Protein AF-A0A9Y2IKD1-F1 (afdb_monomer_lite)

Sequence (87 aa):
MSYEENSTLENTAWGDTMGDVVHEVAAEDLTQGQWFWHVPVPGLTGWPLQVATAELLDDAVRIITTDEVRELVSYARDRRVRLTAAF

Secondary structure (DSSP, 8-state):
-----------------------EEEGGG--TT-EEEE-SSTTSPPEEEEEEEEEE-SSEEEEEES-SS--EEEEETT-EEEEE---

pLDDT: mean 78.28, std 18.89, range [37.88, 94.31]

Structure (mmCIF, N/CA/C/O backbone):
data_AF-A0A9Y2IKD1-F1
#
_entry.id   AF-A0A9Y2IKD1-F1
#
loop_
_atom_site.group_PDB
_atom_site.id
_atom_site.type_symbol
_atom_site.label_atom_id
_atom_site.label_alt_id
_atom_site.label_comp_id
_atom_site.label_asym_id
_atom_site.label_entity_id
_atom_site.label_seq_id
_atom_site.pdbx_PDB_ins_code
_atom_site.Cartn_x
_atom_site.Cartn_y
_atom_site.Cartn_z
_atom_site.occupancy
_atom_site.B_iso_or_equiv
_atom_site.auth_seq_id
_atom_site.auth_comp_id
_atom_site.auth_asym_id
_atom_site.auth_atom_id
_atom_site.pdbx_PDB_model_num
ATOM 1 N N . MET A 1 1 ? -34.595 -51.467 6.867 1.00 40.16 1 MET A N 1
ATOM 2 C CA . MET A 1 1 ? -33.193 -51.503 7.325 1.00 40.16 1 MET A CA 1
ATOM 3 C C . MET A 1 1 ? -32.491 -50.391 6.583 1.00 40.16 1 MET A C 1
ATOM 5 O O . MET A 1 1 ? -32.319 -50.496 5.377 1.00 40.16 1 MET A O 1
ATOM 9 N N . SER A 1 2 ? -32.279 -49.282 7.280 1.00 37.88 2 SER A N 1
ATOM 10 C CA . SER A 1 2 ? -31.652 -48.069 6.764 1.00 37.88 2 SER A CA 1
ATOM 11 C C . SER A 1 2 ? -30.150 -48.207 6.971 1.00 37.88 2 SER A C 1
ATOM 13 O O . SER A 1 2 ? -29.732 -48.529 8.081 1.00 37.88 2 SER A O 1
ATOM 15 N N . TYR A 1 3 ? -29.359 -48.008 5.923 1.00 47.78 3 TYR A N 1
ATOM 16 C CA . TYR A 1 3 ? -27.910 -47.895 6.049 1.00 47.78 3 TYR A CA 1
ATOM 17 C C . TYR A 1 3 ? -27.574 -46.406 6.023 1.00 47.78 3 TYR A C 1
ATOM 19 O O . TYR A 1 3 ? -27.521 -45.781 4.968 1.00 47.78 3 TYR A O 1
ATOM 27 N N . GLU A 1 4 ? -27.457 -45.835 7.219 1.00 54.06 4 GLU A N 1
ATOM 28 C CA . GLU A 1 4 ? -26.792 -44.558 7.458 1.00 54.06 4 GLU A CA 1
ATOM 29 C C . GLU A 1 4 ? -25.290 -44.797 7.261 1.00 54.06 4 GLU A C 1
ATOM 31 O O . GLU A 1 4 ? -24.636 -45.380 8.127 1.00 54.06 4 GLU A O 1
ATOM 36 N N . GLU A 1 5 ? -24.738 -44.416 6.106 1.00 55.12 5 GLU A N 1
ATOM 37 C CA . GLU A 1 5 ? -23.285 -44.400 5.933 1.00 55.12 5 GLU A CA 1
ATOM 38 C C . GLU A 1 5 ? -22.701 -43.087 6.454 1.00 55.12 5 GLU A C 1
ATOM 40 O O . GLU A 1 5 ? -22.954 -41.994 5.946 1.00 55.12 5 GLU A O 1
ATOM 45 N N . ASN A 1 6 ? -21.939 -43.261 7.532 1.00 46.31 6 ASN A N 1
ATOM 46 C CA . ASN A 1 6 ? -21.148 -42.286 8.256 1.00 46.31 6 ASN A CA 1
ATOM 47 C C . ASN A 1 6 ? -20.235 -41.458 7.347 1.00 46.31 6 ASN A C 1
ATOM 49 O O . ASN A 1 6 ? -19.357 -41.989 6.666 1.00 46.31 6 ASN A O 1
ATOM 53 N N . SER A 1 7 ? -20.350 -40.140 7.500 1.00 47.50 7 SER A N 1
ATOM 54 C CA . SER A 1 7 ? -19.295 -39.163 7.254 1.00 47.50 7 SER A CA 1
ATOM 55 C C . SER A 1 7 ? -17.971 -39.625 7.869 1.00 47.50 7 SER A C 1
ATOM 57 O O . SER A 1 7 ? -17.759 -39.489 9.073 1.00 47.50 7 SER A O 1
ATOM 59 N N . THR A 1 8 ? -17.063 -40.137 7.042 1.00 50.03 8 THR A N 1
ATOM 60 C CA . THR A 1 8 ? -15.662 -40.327 7.425 1.00 50.03 8 THR A CA 1
ATOM 61 C C . THR A 1 8 ? -14.842 -39.247 6.742 1.00 50.03 8 THR A C 1
ATOM 63 O O . THR A 1 8 ? -14.588 -39.268 5.542 1.00 50.03 8 THR A O 1
ATOM 66 N N . LEU A 1 9 ? -14.513 -38.250 7.558 1.00 57.00 9 LEU A N 1
ATOM 67 C CA . LEU A 1 9 ? -13.515 -37.220 7.326 1.00 57.00 9 LEU A CA 1
ATOM 68 C C . LEU A 1 9 ? -12.184 -37.872 6.937 1.00 57.00 9 LEU A C 1
ATOM 70 O O . LEU A 1 9 ? -11.500 -38.428 7.794 1.00 57.00 9 LEU A O 1
ATOM 74 N N . GLU A 1 10 ? -11.791 -37.753 5.672 1.00 44.97 10 GLU A N 1
ATOM 75 C CA . GLU A 1 10 ? -10.435 -38.072 5.235 1.00 44.97 10 GLU A CA 1
ATOM 76 C C . GLU A 1 10 ? -9.757 -36.841 4.631 1.00 44.97 10 GLU A C 1
ATOM 78 O O . GLU A 1 10 ? -10.058 -36.386 3.533 1.00 44.97 10 GLU A O 1
ATOM 83 N N . ASN A 1 11 ? -8.808 -36.329 5.413 1.00 40.62 11 ASN A N 1
ATOM 84 C CA . ASN A 1 11 ? -7.539 -35.772 4.966 1.00 40.62 11 ASN A CA 1
ATOM 85 C C . ASN A 1 11 ? -7.564 -34.707 3.860 1.00 40.62 11 ASN A C 1
ATOM 87 O O . ASN A 1 11 ? -7.320 -34.969 2.685 1.00 40.62 11 ASN A O 1
ATOM 91 N N . THR A 1 12 ? -7.511 -33.449 4.290 1.00 47.69 12 THR A N 1
ATOM 92 C CA . THR A 1 12 ? -6.335 -32.663 3.898 1.00 47.69 12 THR A CA 1
ATOM 93 C C . THR A 1 12 ? -5.795 -31.927 5.112 1.00 47.69 12 THR A C 1
ATOM 95 O O . THR A 1 12 ? -6.204 -30.818 5.448 1.00 47.69 12 THR A O 1
ATOM 98 N N . ALA A 1 13 ? -4.875 -32.609 5.789 1.00 46.81 13 ALA A N 1
ATOM 99 C CA . ALA A 1 13 ? -3.937 -32.013 6.714 1.00 46.81 13 ALA A CA 1
ATOM 100 C C . ALA A 1 13 ? -3.138 -30.918 5.990 1.00 46.81 13 ALA A C 1
ATOM 102 O O . ALA A 1 13 ? -2.138 -31.194 5.336 1.00 46.81 13 ALA A O 1
ATOM 103 N N . TRP A 1 14 ? -3.571 -29.670 6.131 1.00 47.59 14 TRP A N 1
ATOM 104 C CA . TRP A 1 14 ? -2.658 -28.533 6.122 1.00 47.59 14 TRP A CA 1
ATOM 105 C C . TRP A 1 14 ? -2.413 -28.195 7.584 1.00 47.59 14 TRP A C 1
ATOM 107 O O . TRP A 1 14 ? -3.085 -27.356 8.181 1.00 47.59 14 TRP A O 1
ATOM 117 N N . GLY A 1 15 ? -1.512 -28.972 8.184 1.00 43.53 15 GLY A N 1
ATOM 118 C CA . GLY A 1 15 ? -0.924 -28.622 9.460 1.00 43.53 15 GLY A CA 1
ATOM 119 C C . GLY A 1 15 ? -0.240 -27.268 9.330 1.00 43.53 15 GLY A C 1
ATOM 120 O O . GLY A 1 15 ? 0.509 -27.033 8.387 1.00 43.53 15 GLY A O 1
ATOM 121 N N . ASP A 1 16 ? -0.571 -26.388 10.263 1.00 52.22 16 ASP A N 1
ATOM 122 C CA . ASP A 1 16 ? 0.344 -25.474 10.931 1.00 52.22 16 ASP A CA 1
ATOM 123 C C . ASP A 1 16 ? 1.725 -25.332 10.263 1.00 52.22 16 ASP A C 1
ATOM 125 O O . ASP A 1 16 ? 2.688 -26.047 10.535 1.00 52.22 16 ASP A O 1
ATOM 129 N N . THR A 1 17 ? 1.824 -24.373 9.356 1.00 45.72 17 THR A N 1
ATOM 130 C CA . THR A 1 17 ? 3.005 -23.527 9.292 1.00 45.72 17 THR A CA 1
ATOM 131 C C . THR A 1 17 ? 2.471 -22.133 9.042 1.00 45.72 17 THR A C 1
ATOM 133 O O . THR A 1 17 ? 2.072 -21.784 7.932 1.00 45.72 17 THR A O 1
ATOM 136 N N . MET A 1 18 ? 2.453 -21.341 10.112 1.00 43.06 18 MET A N 1
ATOM 137 C CA . MET A 1 18 ? 2.743 -19.911 10.076 1.00 43.06 18 MET A CA 1
ATOM 138 C C . MET A 1 18 ? 4.057 -19.700 9.305 1.00 43.06 18 MET A C 1
ATOM 140 O O . MET A 1 18 ? 5.111 -19.433 9.871 1.00 43.06 18 MET A O 1
ATOM 144 N N . GLY A 1 19 ? 4.021 -19.913 7.996 1.00 42.78 19 GLY A N 1
ATOM 145 C CA . GLY A 1 19 ? 4.995 -19.379 7.077 1.00 42.78 19 GLY A CA 1
ATOM 146 C C . GLY A 1 19 ? 4.523 -17.966 6.855 1.00 42.78 19 GLY A C 1
ATOM 147 O O . GLY A 1 19 ? 3.374 -17.771 6.469 1.00 42.78 19 GLY A O 1
ATOM 148 N N . ASP A 1 20 ? 5.369 -17.003 7.181 1.00 45.12 20 ASP A N 1
ATOM 149 C CA . ASP A 1 20 ? 5.248 -15.616 6.763 1.00 45.12 20 ASP A CA 1
ATOM 150 C C . ASP A 1 20 ? 4.923 -15.583 5.259 1.00 45.12 20 ASP A C 1
ATOM 152 O O . ASP A 1 20 ? 5.800 -15.610 4.397 1.00 45.12 20 ASP A O 1
ATOM 156 N N . VAL A 1 21 ? 3.634 -15.643 4.927 1.00 53.38 21 VAL A N 1
ATOM 157 C CA . VAL A 1 21 ? 3.129 -15.394 3.590 1.00 53.38 21 VAL A CA 1
ATOM 158 C C . VAL A 1 21 ? 3.351 -13.911 3.413 1.00 53.38 21 VAL A C 1
ATOM 160 O O . VAL A 1 21 ? 2.530 -13.087 3.816 1.00 53.38 21 VAL A O 1
ATOM 163 N N . VAL A 1 22 ? 4.524 -13.595 2.869 1.00 58.66 22 VAL A N 1
ATOM 164 C CA . VAL A 1 22 ? 4.799 -12.392 2.096 1.00 58.66 22 VAL A CA 1
ATOM 165 C C . VAL A 1 22 ? 3.638 -12.203 1.127 1.00 58.66 22 VAL A C 1
ATOM 167 O O . VAL A 1 22 ? 3.652 -12.695 0.004 1.00 58.66 22 VAL A O 1
ATOM 170 N N . HIS A 1 23 ? 2.577 -11.552 1.596 1.00 78.56 23 HIS A N 1
ATOM 171 C CA . HIS A 1 23 ? 1.437 -11.202 0.772 1.00 78.56 23 HIS A CA 1
ATOM 172 C C . HIS A 1 23 ? 1.879 -10.018 -0.072 1.00 78.56 23 HIS A C 1
ATOM 174 O O . HIS A 1 23 ? 1.784 -8.866 0.343 1.00 78.56 23 HIS A O 1
ATOM 180 N N . GLU A 1 24 ? 2.457 -10.314 -1.229 1.00 88.62 24 GLU A N 1
ATOM 181 C CA . GLU A 1 24 ? 2.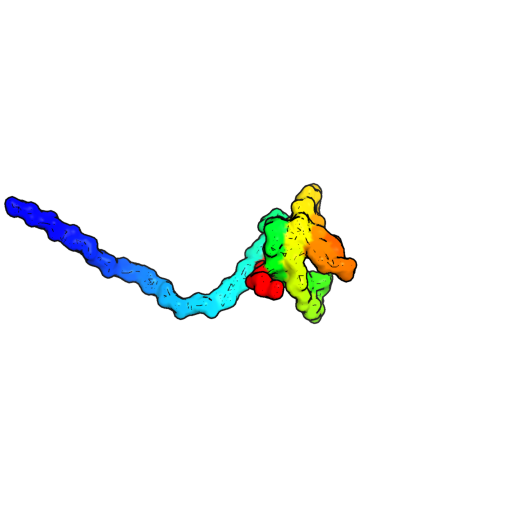774 -9.302 -2.221 1.00 88.62 24 GLU A CA 1
ATOM 182 C C . GLU A 1 24 ? 1.533 -9.017 -3.063 1.00 88.62 24 GLU A C 1
ATOM 184 O O . GLU A 1 24 ? 0.987 -9.903 -3.721 1.00 88.62 24 GLU A O 1
ATOM 189 N N . VAL A 1 25 ? 1.092 -7.765 -3.055 1.00 91.25 25 VAL A N 1
ATOM 190 C CA . VAL A 1 25 ? -0.028 -7.284 -3.873 1.00 91.25 25 VAL A CA 1
ATOM 191 C C . VAL A 1 25 ? 0.489 -6.298 -4.911 1.00 91.25 25 VAL A C 1
ATOM 193 O O . VAL A 1 25 ? 1.613 -5.801 -4.788 1.00 91.25 25 VAL A O 1
ATOM 196 N N . ALA A 1 26 ? -0.275 -6.057 -5.977 1.00 92.50 26 ALA A N 1
ATOM 197 C CA . ALA A 1 26 ? 0.048 -4.937 -6.850 1.00 92.50 26 ALA A CA 1
ATOM 198 C C . ALA A 1 26 ? -0.215 -3.630 -6.089 1.00 92.50 26 ALA A C 1
ATOM 200 O O . ALA A 1 26 ? -1.069 -3.578 -5.203 1.00 92.50 26 ALA A O 1
ATOM 201 N N . ALA A 1 27 ? 0.516 -2.568 -6.415 1.00 92.06 27 ALA A N 1
ATOM 202 C CA . ALA A 1 27 ? 0.325 -1.277 -5.768 1.00 92.06 27 ALA A CA 1
ATOM 203 C C . ALA A 1 27 ? -1.110 -0.755 -5.947 1.00 92.06 27 ALA A C 1
ATOM 205 O O . ALA A 1 27 ? -1.607 -0.057 -5.069 1.00 92.06 27 ALA A O 1
ATOM 206 N N . GLU A 1 28 ? -1.782 -1.112 -7.048 1.00 92.44 28 GLU A N 1
ATOM 207 C CA . GLU A 1 28 ? -3.177 -0.727 -7.309 1.00 92.44 28 GLU A CA 1
ATOM 208 C C . GLU A 1 28 ? -4.201 -1.446 -6.429 1.00 92.44 28 GLU A C 1
ATOM 210 O O . GLU A 1 28 ? -5.295 -0.927 -6.229 1.00 92.44 28 GLU A O 1
ATOM 215 N N . ASP A 1 29 ? -3.832 -2.595 -5.862 1.00 93.12 29 ASP A N 1
ATOM 216 C CA . ASP A 1 29 ? -4.677 -3.373 -4.954 1.00 93.12 29 ASP A CA 1
ATOM 217 C C . ASP A 1 29 ? -4.554 -2.900 -3.494 1.00 93.12 29 ASP A C 1
ATOM 219 O O . ASP A 1 29 ? -5.212 -3.442 -2.603 1.00 93.12 29 ASP A O 1
ATOM 223 N N . LEU A 1 30 ? -3.692 -1.912 -3.217 1.00 91.81 30 LEU A N 1
ATOM 224 C CA . LEU A 1 30 ? -3.558 -1.348 -1.880 1.00 91.81 30 LEU A CA 1
ATOM 225 C C . LEU A 1 30 ? -4.823 -0.593 -1.480 1.00 91.81 30 LEU A C 1
ATOM 227 O O . LEU A 1 30 ? -5.297 0.308 -2.169 1.00 91.81 30 LEU A O 1
ATOM 231 N N . THR A 1 31 ? -5.327 -0.926 -0.299 1.00 91.62 31 THR A N 1
ATOM 232 C CA . THR A 1 31 ? -6.534 -0.333 0.270 1.00 91.62 31 THR A CA 1
ATOM 233 C C . THR A 1 31 ? -6.225 0.456 1.534 1.00 91.62 31 THR A C 1
ATOM 235 O O . THR A 1 31 ? -5.236 0.221 2.233 1.00 91.62 31 THR A O 1
ATOM 238 N N . GLN A 1 32 ? -7.087 1.429 1.827 1.00 93.69 32 GLN A N 1
ATOM 239 C CA . GLN A 1 32 ? -6.983 2.263 3.019 1.00 93.69 32 GLN A CA 1
ATOM 240 C C . GLN A 1 32 ? -6.879 1.421 4.301 1.00 93.69 32 GLN A C 1
ATOM 242 O O . GLN A 1 32 ? -7.636 0.477 4.517 1.00 93.69 32 GLN A O 1
ATOM 247 N N . GLY A 1 33 ? -5.948 1.806 5.174 1.00 91.44 33 GLY A N 1
ATOM 248 C CA . GLY A 1 33 ? -5.678 1.164 6.457 1.00 91.44 33 GLY A CA 1
ATOM 249 C C . GLY A 1 33 ? -4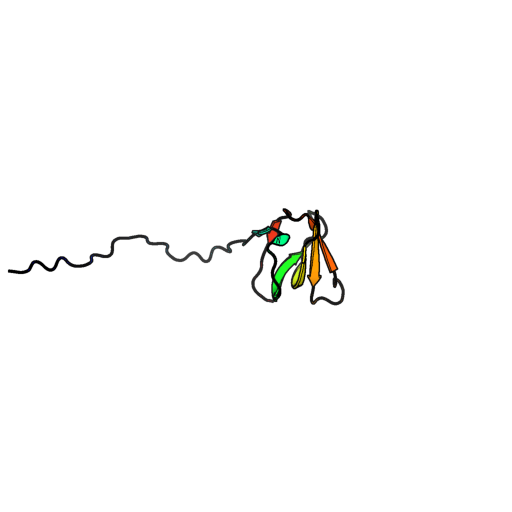.676 0.011 6.393 1.00 91.44 33 GLY A C 1
ATOM 250 O O . GLY A 1 33 ? -4.193 -0.406 7.448 1.00 91.44 33 GLY A O 1
ATOM 251 N N . GLN A 1 34 ? -4.321 -0.481 5.201 1.00 92.12 34 GLN A N 1
ATOM 252 C CA . GLN A 1 34 ? -3.315 -1.533 5.054 1.00 92.12 34 GLN A CA 1
ATOM 253 C C . GLN A 1 34 ? -1.905 -1.009 5.315 1.00 92.12 34 GLN A C 1
ATOM 255 O O . GLN A 1 34 ? -1.568 0.125 4.976 1.00 92.12 34 GLN A O 1
ATOM 260 N N . TRP A 1 35 ? -1.068 -1.873 5.881 1.00 93.25 35 TRP A N 1
ATOM 261 C CA . TRP A 1 35 ? 0.355 -1.620 6.047 1.00 93.25 35 TRP A CA 1
ATOM 262 C C . TRP A 1 35 ? 1.145 -2.336 4.957 1.00 93.25 35 TRP A C 1
ATOM 264 O O . TRP A 1 35 ? 0.90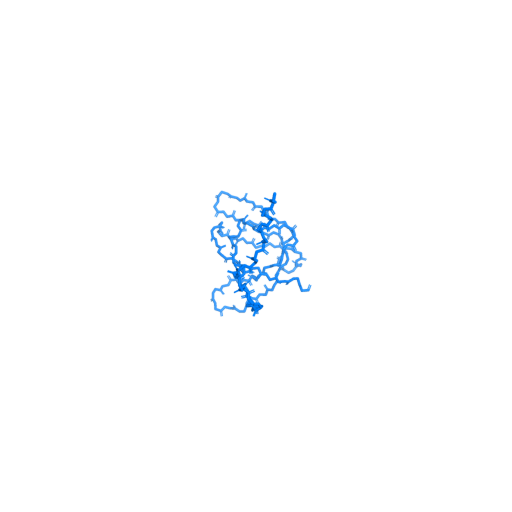5 -3.510 4.665 1.00 93.25 35 TRP A O 1
ATOM 274 N N . PHE A 1 36 ? 2.115 -1.640 4.375 1.00 92.19 36 PHE A N 1
ATOM 275 C CA . PHE A 1 36 ? 3.008 -2.190 3.360 1.00 92.19 36 PHE A CA 1
ATOM 276 C C . PHE A 1 36 ? 4.449 -1.743 3.596 1.00 92.19 36 PHE A C 1
ATOM 278 O O . PHE A 1 36 ? 4.709 -0.682 4.160 1.00 92.19 36 PHE A O 1
ATOM 285 N N . TRP A 1 37 ? 5.405 -2.543 3.132 1.00 91.25 37 TRP A N 1
ATOM 286 C CA . TRP A 1 37 ? 6.812 -2.160 3.126 1.00 91.25 37 TRP A CA 1
ATOM 287 C C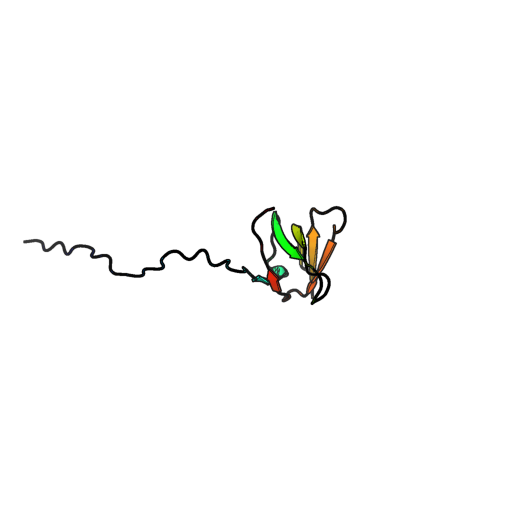 . TRP A 1 37 ? 7.109 -1.260 1.928 1.00 91.25 37 TRP A C 1
ATOM 289 O O . TRP A 1 37 ? 7.105 -1.704 0.777 1.00 91.25 37 TRP A O 1
ATOM 299 N N . HIS A 1 38 ? 7.407 0.010 2.195 1.00 89.69 38 HIS A N 1
ATOM 300 C CA . HIS A 1 38 ? 7.926 0.922 1.188 1.00 89.69 38 HIS A CA 1
ATOM 301 C C . HIS A 1 38 ? 9.441 0.772 1.081 1.00 89.69 38 HIS A C 1
ATOM 303 O O . HIS A 1 38 ? 10.170 1.014 2.040 1.00 89.69 38 HIS A O 1
ATOM 309 N N . VAL A 1 39 ? 9.908 0.407 -0.113 1.00 87.38 39 VAL A N 1
ATOM 310 C CA . VAL A 1 39 ? 11.327 0.420 -0.475 1.00 87.38 39 VAL A CA 1
ATOM 311 C C . VAL A 1 39 ? 11.529 1.529 -1.514 1.00 87.38 39 VAL A C 1
ATOM 313 O O . VAL A 1 39 ? 11.051 1.384 -2.647 1.00 87.38 39 VAL A O 1
ATOM 316 N N . PRO A 1 40 ? 12.205 2.642 -1.174 1.00 78.44 40 PRO A N 1
ATOM 317 C CA . PRO A 1 40 ? 12.367 3.772 -2.092 1.00 78.44 40 PRO A CA 1
ATOM 318 C C . PRO A 1 40 ? 13.197 3.384 -3.321 1.00 78.44 40 PRO A C 1
ATOM 320 O O . PRO A 1 40 ? 12.880 3.784 -4.438 1.00 78.44 40 PRO A O 1
ATOM 323 N N . VAL A 1 41 ? 14.233 2.565 -3.118 1.00 77.19 41 VAL A N 1
ATOM 324 C CA . VAL A 1 41 ? 15.172 2.107 -4.146 1.00 77.19 41 VAL A CA 1
ATOM 325 C C . VAL A 1 41 ? 15.567 0.659 -3.836 1.00 77.19 41 VAL A C 1
ATOM 327 O O . VAL A 1 41 ? 15.831 0.357 -2.668 1.00 77.19 41 VAL A O 1
ATOM 330 N N . PRO A 1 42 ? 15.632 -0.239 -4.838 1.00 73.69 42 PRO A N 1
ATOM 331 C CA . PRO A 1 42 ? 16.117 -1.602 -4.640 1.00 73.69 42 PRO A CA 1
ATOM 332 C C . PRO A 1 42 ? 17.485 -1.622 -3.945 1.00 73.69 42 PRO A C 1
ATOM 334 O O . PRO A 1 42 ? 18.403 -0.918 -4.356 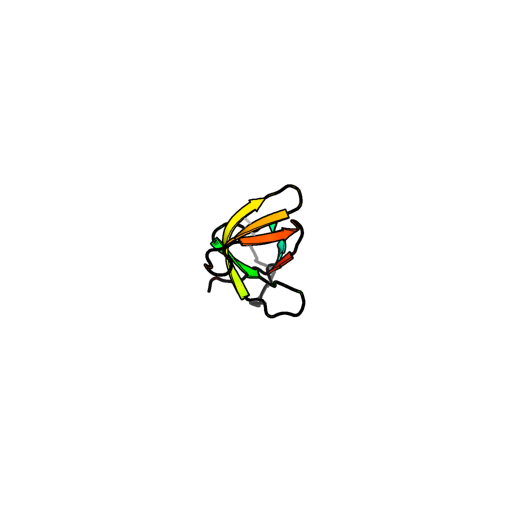1.00 73.69 42 PRO A O 1
ATOM 337 N N . GLY A 1 43 ? 17.617 -2.427 -2.890 1.00 77.75 43 GLY A N 1
ATOM 338 C CA . GLY A 1 43 ? 18.850 -2.534 -2.102 1.00 77.75 43 GLY A CA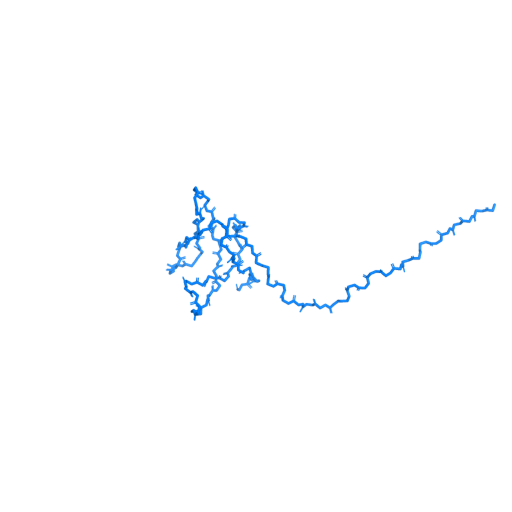 1
ATOM 339 C C . GLY A 1 43 ? 18.958 -1.564 -0.920 1.00 77.75 43 GLY A C 1
ATOM 340 O O . GLY A 1 43 ? 19.911 -1.673 -0.152 1.00 77.75 43 GLY A O 1
ATOM 341 N N . LEU A 1 44 ? 17.992 -0.658 -0.730 1.00 81.31 44 LEU A N 1
ATOM 342 C CA . LEU A 1 44 ? 17.876 0.142 0.492 1.00 81.31 44 LEU A CA 1
ATOM 343 C C . LEU A 1 44 ? 16.926 -0.500 1.505 1.00 81.31 44 LEU A C 1
ATOM 345 O O . LEU A 1 44 ? 16.028 -1.265 1.151 1.00 81.31 44 LEU A O 1
ATOM 349 N N . THR A 1 45 ? 17.115 -0.142 2.775 1.00 83.00 45 THR A N 1
ATOM 350 C CA . THR A 1 45 ? 16.208 -0.511 3.862 1.00 83.00 45 THR A CA 1
ATOM 351 C C . THR A 1 45 ? 14.812 0.027 3.569 1.00 83.00 45 THR A C 1
ATOM 353 O O . THR A 1 45 ? 14.630 1.236 3.417 1.00 83.00 45 THR A O 1
ATOM 356 N N . GLY A 1 46 ? 13.835 -0.873 3.484 1.00 85.12 46 GLY A N 1
ATOM 357 C CA . GLY A 1 46 ? 12.430 -0.493 3.468 1.00 85.12 46 GLY A CA 1
ATOM 358 C C . GLY A 1 46 ? 11.929 -0.162 4.867 1.00 85.12 46 GLY A C 1
ATOM 359 O O . GLY A 1 46 ? 12.525 -0.570 5.862 1.00 85.12 46 GLY A O 1
ATOM 360 N N . TRP A 1 47 ? 10.816 0.551 4.946 1.00 88.75 47 TRP A N 1
ATOM 361 C CA . TRP A 1 47 ? 10.110 0.824 6.198 1.00 88.75 47 TRP A CA 1
ATOM 362 C C . TRP A 1 47 ? 8.609 0.582 6.014 1.00 88.75 47 TRP A C 1
ATOM 364 O O . TRP A 1 47 ? 8.108 0.683 4.886 1.00 88.75 47 TRP A O 1
ATOM 374 N N . PRO A 1 48 ? 7.886 0.222 7.084 1.00 91.06 48 PRO A N 1
ATOM 375 C CA . PRO A 1 48 ? 6.452 0.023 6.997 1.00 91.06 48 PRO A CA 1
ATOM 376 C C . PRO A 1 48 ? 5.755 1.385 6.895 1.00 91.06 48 PRO A C 1
ATOM 378 O O . PRO A 1 48 ? 6.072 2.305 7.644 1.00 91.06 48 PRO A O 1
ATOM 381 N N . LEU A 1 49 ? 4.813 1.514 5.965 1.00 92.44 49 LEU A N 1
ATOM 382 C CA . LEU A 1 49 ? 3.919 2.663 5.835 1.00 92.44 49 LEU A CA 1
ATOM 383 C C . LEU A 1 49 ? 2.475 2.174 5.845 1.00 92.44 49 LEU A C 1
ATOM 385 O O . LEU A 1 49 ? 2.166 1.123 5.279 1.00 92.44 49 LEU A O 1
ATOM 389 N N . GLN A 1 50 ? 1.592 2.953 6.460 1.00 94.25 50 GLN A N 1
ATOM 390 C CA . GLN A 1 50 ? 0.159 2.703 6.408 1.00 94.25 50 GLN A CA 1
ATOM 391 C C . GLN A 1 50 ? -0.480 3.542 5.305 1.00 94.25 50 GLN A C 1
ATOM 393 O O . GLN A 1 50 ? -0.239 4.745 5.206 1.00 94.25 50 GLN A O 1
ATOM 398 N N . VAL A 1 51 ? -1.329 2.917 4.496 1.00 93.81 51 VAL A N 1
ATOM 399 C CA . VAL A 1 51 ? -2.116 3.590 3.462 1.00 93.81 51 VAL A CA 1
ATOM 400 C C . VAL A 1 51 ? -3.198 4.435 4.133 1.00 93.81 51 VAL A C 1
ATOM 402 O O . VAL A 1 51 ? -4.141 3.896 4.711 1.00 93.81 51 VAL A O 1
ATOM 405 N N . ALA A 1 52 ? -3.096 5.758 4.036 1.00 94.12 52 ALA A N 1
ATOM 406 C CA . ALA A 1 52 ? -4.190 6.656 4.393 1.00 94.12 52 ALA A CA 1
ATOM 407 C C . ALA A 1 52 ? -5.251 6.664 3.286 1.00 94.12 52 ALA A C 1
ATOM 409 O O . ALA A 1 52 ? -6.441 6.555 3.565 1.00 94.12 52 ALA A O 1
ATOM 410 N N . THR A 1 53 ? -4.819 6.740 2.028 1.00 94.06 53 THR A N 1
ATOM 411 C CA . THR A 1 53 ? -5.672 6.551 0.850 1.00 94.06 53 THR A CA 1
ATOM 412 C C . THR A 1 53 ? -4.816 6.175 -0.364 1.00 94.06 53 THR A C 1
ATOM 414 O O . THR A 1 53 ? -3.615 6.447 -0.387 1.00 94.06 53 THR A O 1
ATOM 417 N N . ALA A 1 54 ? -5.416 5.539 -1.366 1.00 92.69 54 ALA A N 1
ATOM 418 C CA . ALA A 1 54 ? -4.765 5.201 -2.626 1.00 92.69 54 ALA A CA 1
ATOM 419 C C . ALA A 1 54 ? -5.604 5.729 -3.796 1.00 92.69 54 ALA A C 1
ATOM 421 O O . ALA A 1 54 ? -6.804 5.474 -3.886 1.00 92.69 54 ALA A O 1
ATOM 422 N N . GLU A 1 55 ? -4.964 6.476 -4.688 1.00 93.88 55 GLU A N 1
ATOM 423 C CA . GLU A 1 55 ? -5.562 7.066 -5.877 1.00 93.88 55 GLU A CA 1
ATOM 424 C C . GLU A 1 55 ? -4.966 6.417 -7.125 1.00 93.88 55 GLU A C 1
ATOM 426 O O . GLU A 1 55 ? -3.754 6.459 -7.362 1.00 93.88 55 GLU A O 1
ATOM 431 N N . LEU A 1 56 ? -5.834 5.830 -7.942 1.00 93.44 56 LEU A N 1
ATOM 432 C CA . LEU A 1 56 ? -5.460 5.218 -9.206 1.00 93.44 56 LEU A CA 1
ATOM 433 C C . LEU A 1 56 ? -5.370 6.286 -10.305 1.00 93.44 56 LEU A C 1
ATOM 435 O O . LEU A 1 56 ? -6.328 7.017 -10.554 1.00 93.44 56 LEU A O 1
ATOM 439 N N . LEU A 1 57 ? -4.223 6.357 -10.971 1.00 91.88 57 LEU A N 1
ATOM 440 C CA . LEU A 1 57 ? -3.976 7.169 -12.160 1.00 91.88 57 LEU A CA 1
ATOM 441 C C . LEU A 1 57 ? -3.867 6.263 -13.397 1.00 91.88 57 LEU A C 1
ATOM 443 O O . LEU A 1 57 ? -3.936 5.038 -13.295 1.00 91.88 57 LEU A O 1
ATOM 447 N N . ASP A 1 58 ? -3.670 6.874 -14.567 1.00 88.88 58 ASP A N 1
ATOM 448 C CA . ASP A 1 58 ? -3.593 6.167 -15.854 1.00 88.88 58 ASP A CA 1
ATOM 449 C C . ASP A 1 58 ? -2.514 5.060 -15.847 1.00 88.88 58 ASP A C 1
ATOM 451 O O . ASP A 1 58 ? -2.812 3.901 -16.131 1.00 88.88 58 ASP A O 1
ATOM 455 N N . ASP A 1 59 ? -1.294 5.397 -15.406 1.00 92.19 59 ASP A N 1
ATOM 456 C CA . ASP A 1 59 ? -0.117 4.502 -15.403 1.00 92.19 59 ASP A CA 1
ATOM 457 C C . ASP A 1 59 ? 0.451 4.233 -13.991 1.00 92.19 59 ASP A C 1
ATOM 459 O O . ASP A 1 59 ? 1.373 3.444 -13.793 1.00 92.19 59 ASP A O 1
ATOM 463 N N . ALA A 1 60 ? -0.105 4.881 -12.965 1.00 93.88 60 ALA A N 1
ATOM 464 C CA . ALA A 1 60 ? 0.467 4.873 -11.623 1.00 93.88 60 ALA A CA 1
ATOM 465 C C . ALA A 1 60 ? -0.597 4.812 -10.527 1.00 93.88 60 ALA A C 1
ATOM 467 O O . ALA A 1 60 ? -1.769 5.090 -10.752 1.00 93.88 60 ALA A O 1
ATOM 468 N N . VAL A 1 61 ? -0.165 4.496 -9.313 1.00 93.19 61 VAL A N 1
ATOM 469 C CA . VAL A 1 61 ? -0.962 4.595 -8.091 1.00 93.19 61 VAL A CA 1
ATOM 470 C C . VAL A 1 61 ? -0.256 5.564 -7.167 1.00 93.19 61 VAL A C 1
ATOM 472 O O . VAL A 1 61 ? 0.933 5.406 -6.871 1.00 93.19 61 VAL A O 1
ATOM 475 N N . ARG A 1 62 ? -0.989 6.578 -6.719 1.00 94.00 62 ARG A N 1
ATOM 476 C CA . ARG A 1 62 ? -0.557 7.500 -5.675 1.00 94.00 62 ARG A CA 1
ATOM 477 C C . ARG A 1 62 ? -1.090 7.010 -4.349 1.00 94.00 62 ARG A C 1
ATOM 479 O O . ARG A 1 62 ? -2.293 6.936 -4.153 1.00 94.00 62 ARG A O 1
ATOM 486 N N . ILE A 1 63 ? -0.195 6.684 -3.438 1.00 94.31 63 ILE A N 1
ATOM 487 C CA . ILE A 1 63 ? -0.546 6.235 -2.102 1.00 94.31 63 ILE A CA 1
ATOM 488 C C . ILE A 1 63 ? -0.207 7.373 -1.164 1.00 94.31 63 ILE A C 1
ATOM 490 O O . ILE A 1 63 ? 0.961 7.720 -0.982 1.00 94.31 63 ILE A O 1
ATOM 494 N N . ILE A 1 64 ? -1.246 7.952 -0.588 1.00 93.94 64 ILE A N 1
ATOM 495 C CA . ILE A 1 64 ? -1.109 8.889 0.510 1.00 93.94 64 ILE A CA 1
ATOM 496 C C . ILE A 1 64 ? -0.972 8.046 1.773 1.00 93.94 64 ILE A C 1
ATOM 498 O O . ILE A 1 64 ? -1.769 7.132 2.004 1.00 93.94 64 ILE A O 1
ATOM 502 N N . THR A 1 65 ? 0.055 8.309 2.571 1.00 93.19 65 THR A N 1
ATOM 503 C CA . THR A 1 65 ? 0.334 7.547 3.791 1.00 93.19 65 THR A CA 1
ATOM 504 C C . THR A 1 65 ? -0.022 8.352 5.033 1.00 93.19 65 THR A C 1
ATOM 506 O O . THR A 1 65 ? -0.221 9.562 4.962 1.00 93.19 65 THR A O 1
ATOM 509 N N . THR A 1 66 ? -0.149 7.681 6.175 1.00 91.31 66 THR A N 1
ATOM 510 C CA . THR A 1 66 ? -0.361 8.358 7.466 1.00 91.31 66 THR A CA 1
ATOM 511 C C . THR A 1 66 ? 0.931 8.932 8.059 1.00 91.31 66 THR A C 1
ATOM 513 O O . THR A 1 66 ? 0.878 9.597 9.091 1.00 91.31 66 THR A O 1
ATOM 516 N N . ASP A 1 67 ? 2.083 8.679 7.430 1.00 86.94 67 ASP A N 1
ATOM 517 C CA . ASP A 1 67 ? 3.392 9.147 7.881 1.00 86.94 67 ASP A CA 1
ATOM 518 C C . ASP A 1 67 ? 3.632 10.594 7.428 1.00 86.94 67 ASP A C 1
ATOM 520 O O . ASP A 1 67 ? 3.626 10.887 6.234 1.00 86.94 67 ASP A O 1
ATOM 524 N N . GLU A 1 68 ? 3.890 11.494 8.379 1.00 82.69 68 GLU A N 1
ATOM 525 C CA . GLU A 1 68 ? 4.092 12.932 8.127 1.00 82.69 68 GLU A CA 1
ATOM 526 C C . GLU A 1 68 ? 5.368 13.252 7.331 1.00 82.69 68 GLU A C 1
ATOM 528 O O . GLU A 1 68 ? 5.481 14.314 6.726 1.00 82.69 68 GLU A O 1
ATOM 533 N N . VAL A 1 69 ? 6.350 12.345 7.314 1.00 83.25 69 VAL A N 1
ATOM 534 C CA . VAL A 1 69 ? 7.589 12.528 6.544 1.00 83.25 69 VAL A CA 1
ATOM 535 C C . VAL A 1 69 ? 7.394 12.059 5.102 1.00 83.25 69 VAL A C 1
ATOM 537 O O . VAL A 1 69 ? 8.053 12.551 4.184 1.00 83.25 69 VAL A O 1
ATOM 540 N N . ARG A 1 70 ? 6.518 11.073 4.890 1.00 79.06 70 ARG A N 1
ATOM 541 C CA . ARG A 1 70 ? 6.295 10.399 3.604 1.00 79.06 70 ARG A CA 1
ATOM 542 C C . ARG A 1 70 ? 4.823 10.344 3.266 1.00 79.06 70 ARG A C 1
ATOM 544 O O . ARG A 1 70 ? 4.290 9.299 2.893 1.00 79.06 70 ARG A O 1
ATOM 551 N N . GLU A 1 71 ? 4.208 11.512 3.327 1.00 84.81 71 GLU A N 1
ATOM 552 C CA . GLU A 1 71 ? 2.777 11.696 3.112 1.00 84.81 71 GLU A CA 1
ATOM 553 C C . GLU A 1 71 ? 2.317 11.164 1.752 1.00 84.81 71 GLU A C 1
ATOM 555 O O . GLU A 1 71 ? 1.165 10.776 1.615 1.00 84.81 71 GLU A O 1
ATOM 560 N N . LEU A 1 72 ? 3.203 11.096 0.749 1.00 89.88 72 LEU A N 1
ATOM 561 C CA . LEU A 1 72 ? 2.881 10.621 -0.593 1.00 89.88 72 LEU A CA 1
ATOM 562 C C . LEU A 1 72 ? 3.993 9.743 -1.180 1.00 89.88 72 LEU A C 1
ATOM 564 O O . LEU A 1 72 ? 5.149 10.156 -1.276 1.00 89.88 72 LEU A O 1
ATOM 568 N N . VAL A 1 73 ? 3.615 8.567 -1.683 1.00 90.56 73 VAL A N 1
ATOM 569 C CA . VAL A 1 73 ? 4.462 7.713 -2.525 1.00 90.56 73 VAL A CA 1
ATOM 570 C C . VAL A 1 73 ? 3.742 7.373 -3.828 1.00 90.56 73 VAL A C 1
ATOM 572 O O . VAL A 1 73 ? 2.525 7.221 -3.860 1.00 90.56 73 VAL A O 1
ATOM 575 N N . SER A 1 74 ? 4.490 7.265 -4.926 1.00 92.06 74 SER A N 1
ATOM 576 C CA . SER A 1 74 ? 3.936 6.927 -6.240 1.00 92.06 74 SER A CA 1
ATOM 577 C C . SER A 1 74 ? 4.599 5.669 -6.776 1.00 92.06 74 SER A C 1
ATOM 579 O O . SER A 1 74 ? 5.827 5.559 -6.784 1.00 92.06 74 SER A O 1
ATOM 581 N N . TYR A 1 75 ? 3.786 4.739 -7.261 1.00 91.88 75 TYR A N 1
ATOM 582 C CA . TYR A 1 75 ? 4.241 3.486 -7.849 1.00 91.88 75 TYR A CA 1
ATOM 583 C C . TYR A 1 75 ? 3.610 3.249 -9.214 1.00 91.88 75 TYR A C 1
ATOM 585 O O . TYR A 1 75 ? 2.524 3.752 -9.482 1.00 91.88 75 TYR A O 1
ATOM 593 N N . ALA A 1 76 ? 4.276 2.457 -10.056 1.00 92.25 76 ALA A N 1
ATOM 594 C CA . ALA A 1 76 ? 3.614 1.832 -11.197 1.00 92.25 76 ALA A CA 1
ATOM 595 C C . ALA A 1 76 ? 2.515 0.890 -10.688 1.00 92.25 76 ALA A C 1
ATOM 597 O O . ALA A 1 76 ? 2.667 0.296 -9.617 1.00 92.25 76 ALA A O 1
ATOM 598 N N . ARG A 1 77 ? 1.419 0.758 -11.434 1.00 91.56 77 ARG A N 1
ATOM 599 C CA . ARG A 1 77 ? 0.247 -0.026 -11.008 1.00 91.56 77 ARG A CA 1
ATOM 600 C C . ARG A 1 77 ? 0.579 -1.485 -10.698 1.00 91.56 77 ARG A C 1
ATOM 602 O O . ARG A 1 77 ? 0.211 -1.991 -9.641 1.00 91.56 77 ARG A O 1
ATOM 609 N N . ASP A 1 78 ? 1.369 -2.109 -11.566 1.00 91.00 78 ASP A N 1
ATOM 610 C CA . ASP A 1 78 ? 1.805 -3.503 -11.473 1.00 91.00 78 ASP A CA 1
ATOM 611 C C . ASP A 1 78 ? 2.941 -3.730 -10.463 1.00 91.00 78 ASP A C 1
ATOM 613 O O . ASP A 1 78 ? 3.314 -4.878 -10.190 1.00 91.00 78 ASP A O 1
ATOM 617 N N . ARG A 1 79 ? 3.491 -2.656 -9.876 1.00 90.12 79 ARG A N 1
ATOM 618 C CA . ARG A 1 79 ? 4.588 -2.767 -8.916 1.00 90.12 79 ARG A CA 1
ATOM 619 C C . ARG A 1 79 ? 4.140 -3.600 -7.724 1.00 90.12 79 ARG A C 1
ATOM 621 O O . ARG A 1 79 ? 3.199 -3.244 -7.020 1.00 90.12 79 ARG A O 1
ATOM 628 N N . ARG A 1 80 ? 4.879 -4.674 -7.454 1.00 90.69 80 ARG A N 1
ATOM 629 C CA . ARG A 1 80 ? 4.646 -5.522 -6.287 1.00 90.69 80 ARG A CA 1
ATOM 630 C C . ARG A 1 80 ? 5.130 -4.844 -5.012 1.00 90.69 80 ARG A C 1
ATOM 632 O O . ARG A 1 80 ? 6.241 -4.311 -4.953 1.00 90.69 80 ARG A O 1
ATOM 639 N N . VAL A 1 81 ? 4.271 -4.863 -4.002 1.00 90.38 81 VAL A N 1
ATOM 640 C CA . VAL A 1 81 ? 4.532 -4.347 -2.660 1.00 90.38 81 VAL A CA 1
ATOM 641 C C . VAL A 1 81 ? 4.174 -5.416 -1.641 1.00 90.38 81 VAL A C 1
ATOM 643 O O . VAL A 1 81 ? 3.140 -6.073 -1.746 1.00 90.38 81 VAL A O 1
ATOM 646 N N . ARG A 1 82 ? 5.036 -5.592 -0.642 1.00 91.00 82 ARG A N 1
ATOM 647 C CA . ARG A 1 82 ? 4.826 -6.563 0.431 1.00 91.00 82 ARG A CA 1
ATOM 648 C C . ARG A 1 82 ? 3.905 -5.963 1.485 1.00 91.00 82 ARG A C 1
ATOM 650 O O . ARG A 1 82 ? 4.272 -4.972 2.119 1.00 91.00 82 ARG A O 1
ATOM 657 N N . LEU A 1 83 ? 2.755 -6.589 1.705 1.00 90.56 83 LEU A N 1
ATOM 658 C CA . LEU A 1 83 ? 1.906 -6.304 2.854 1.00 90.56 83 LEU A CA 1
ATOM 659 C C . LEU A 1 83 ? 2.582 -6.770 4.140 1.00 90.56 83 LEU A C 1
ATOM 661 O O . LEU A 1 83 ? 3.337 -7.744 4.164 1.00 90.56 83 LEU A O 1
ATOM 665 N N . THR A 1 84 ? 2.294 -6.067 5.222 1.00 87.69 84 THR A N 1
ATOM 666 C CA . THR A 1 84 ? 2.765 -6.421 6.556 1.00 87.69 84 THR A CA 1
ATOM 667 C C . THR A 1 84 ? 1.626 -6.318 7.553 1.00 87.69 84 THR A C 1
ATOM 669 O O . THR A 1 84 ? 0.672 -5.567 7.350 1.00 87.69 84 THR A O 1
ATOM 672 N N . ALA A 1 85 ? 1.718 -7.096 8.631 1.00 78.75 85 ALA A N 1
ATOM 673 C CA . ALA A 1 85 ? 0.830 -6.918 9.769 1.00 78.75 85 ALA A CA 1
ATOM 674 C C . ALA A 1 85 ? 1.031 -5.515 10.365 1.00 78.75 85 ALA A C 1
ATOM 676 O O . ALA A 1 85 ? 2.115 -4.937 10.242 1.00 78.75 85 ALA A O 1
ATOM 677 N N . ALA A 1 86 ? -0.033 -4.978 10.963 1.00 71.50 86 ALA A N 1
ATOM 678 C CA . ALA A 1 86 ? -0.026 -3.657 11.577 1.00 71.50 86 ALA A CA 1
ATOM 679 C C . ALA A 1 86 ? 1.099 -3.526 12.617 1.00 71.50 86 ALA A C 1
ATOM 681 O O . ALA A 1 86 ? 1.350 -4.469 13.372 1.00 71.50 86 ALA A O 1
ATOM 682 N N . PHE A 1 87 ? 1.750 -2.363 12.615 1.00 60.94 87 PHE A N 1
ATOM 683 C CA . PHE A 1 87 ? 2.786 -1.966 13.569 1.00 60.94 87 PHE A CA 1
ATOM 684 C C . PHE A 1 87 ? 2.219 -1.051 14.654 1.00 60.94 87 PHE A C 1
ATOM 686 O O . PHE A 1 87 ? 1.255 -0.309 14.353 1.00 60.94 87 PHE A O 1
#

Foldseek 3Di:
DDDPDDDDDDDDDPDDDPPVPQPKDFLQPDAAQWWWWDDPDPPDDTDIWGFNGWDDDPQWIWGQTPDPVPRIDIDGRRDIIGTDDDD

Organism: NCBI:txid715471

Radius of gyration: 20.57 Å; chains: 1; bounding box: 52×64×29 Å